Protein AF-A0A3N7FLI1-F1 (afdb_monomer)

Organism: Populus trichocarpa (NCBI:txid3694)

Structure (mmCIF, N/CA/C/O backbone):
data_AF-A0A3N7FLI1-F1
#
_entry.id   AF-A0A3N7FLI1-F1
#
loop_
_atom_site.group_PDB
_atom_site.id
_atom_site.type_symbol
_atom_site.label_atom_id
_atom_site.label_alt_id
_atom_site.label_comp_id
_atom_site.label_asym_id
_atom_site.label_entity_id
_atom_site.label_seq_id
_atom_site.pdbx_PDB_ins_code
_atom_site.Cartn_x
_atom_site.Cartn_y
_atom_site.Cartn_z
_atom_site.occupancy
_atom_site.B_iso_or_equiv
_atom_site.auth_seq_id
_atom_site.auth_comp_id
_atom_site.auth_asym_id
_atom_site.auth_atom_id
_atom_site.pdbx_PDB_model_num
ATOM 1 N N . MET A 1 1 ? -15.424 6.389 0.623 1.00 66.44 1 MET A N 1
ATOM 2 C CA . MET A 1 1 ? -14.998 5.878 1.936 1.00 66.44 1 MET A CA 1
ATOM 3 C C . MET A 1 1 ? -14.924 4.361 1.866 1.00 66.44 1 MET A C 1
ATOM 5 O O . MET A 1 1 ? -15.894 3.743 1.439 1.00 66.44 1 MET A O 1
ATOM 9 N N . LEU A 1 2 ? -13.773 3.760 2.178 1.00 82.94 2 LEU A N 1
ATOM 10 C CA . LEU A 1 2 ? -13.623 2.302 2.126 1.00 82.94 2 LEU A CA 1
ATOM 11 C C . LEU A 1 2 ? -14.207 1.677 3.404 1.00 82.94 2 LEU A C 1
ATOM 13 O O . LEU A 1 2 ? -13.741 1.973 4.509 1.00 82.94 2 LEU A O 1
ATOM 17 N N . VAL A 1 3 ? -15.235 0.839 3.256 1.00 88.31 3 VAL A N 1
ATOM 18 C CA . VAL A 1 3 ? -15.855 0.109 4.375 1.00 88.31 3 VAL A CA 1
ATOM 19 C C . VAL A 1 3 ? -14.918 -0.977 4.915 1.00 88.31 3 VAL A C 1
ATOM 21 O O . VAL A 1 3 ? -13.984 -1.396 4.229 1.00 88.31 3 VAL A O 1
ATOM 24 N N . MET A 1 4 ? -15.157 -1.446 6.141 1.00 91.94 4 MET A N 1
ATOM 25 C CA . MET A 1 4 ? -14.424 -2.587 6.707 1.00 91.94 4 MET A CA 1
ATOM 26 C C . MET A 1 4 ? -14.598 -3.827 5.823 1.00 91.94 4 MET A C 1
ATOM 28 O O . MET A 1 4 ? -15.708 -4.134 5.397 1.00 91.94 4 MET A O 1
ATOM 32 N N . GLY A 1 5 ? -13.498 -4.509 5.494 1.00 89.94 5 GLY A N 1
ATOM 33 C CA . GLY A 1 5 ? -13.492 -5.611 4.523 1.00 89.94 5 GLY A CA 1
ATOM 34 C C . GLY A 1 5 ? -13.604 -5.174 3.054 1.00 89.94 5 GLY A C 1
ATOM 35 O O . GLY A 1 5 ? -13.472 -6.008 2.156 1.00 89.94 5 GLY A O 1
ATOM 36 N N . GLY A 1 6 ? -13.797 -3.879 2.788 1.00 90.81 6 GLY A N 1
ATOM 37 C CA . GLY A 1 6 ? -13.750 -3.303 1.449 1.00 90.81 6 GLY A CA 1
ATOM 38 C C . GLY A 1 6 ? -12.357 -3.435 0.835 1.00 90.81 6 GLY A C 1
ATOM 39 O O . GLY A 1 6 ? -11.343 -3.402 1.540 1.00 90.81 6 GLY A O 1
ATOM 40 N N . ARG A 1 7 ? -12.308 -3.588 -0.491 1.00 91.75 7 ARG A N 1
ATOM 41 C CA . ARG A 1 7 ? -11.064 -3.774 -1.245 1.00 91.75 7 ARG A CA 1
ATOM 42 C C . ARG A 1 7 ? -10.736 -2.538 -2.071 1.00 91.75 7 ARG A C 1
ATOM 44 O O . ARG A 1 7 ? -11.588 -2.025 -2.790 1.00 91.75 7 ARG A O 1
ATOM 51 N N . LEU A 1 8 ? -9.493 -2.092 -1.974 1.00 89.69 8 LEU A N 1
ATOM 52 C CA . LEU A 1 8 ? -8.873 -1.128 -2.863 1.00 89.69 8 LEU A CA 1
ATOM 53 C C . LEU A 1 8 ? -8.090 -1.896 -3.927 1.00 89.69 8 LEU A C 1
ATOM 55 O O . LEU A 1 8 ? -7.237 -2.719 -3.598 1.00 89.69 8 LEU A O 1
ATOM 59 N N . VAL A 1 9 ? -8.388 -1.618 -5.192 1.00 90.50 9 VAL A N 1
ATOM 60 C CA . VAL A 1 9 ? -7.655 -2.167 -6.332 1.00 90.50 9 VAL A CA 1
ATOM 61 C C . VAL A 1 9 ? -6.997 -1.009 -7.070 1.00 90.50 9 VAL A C 1
ATOM 63 O O . VAL A 1 9 ? -7.689 -0.078 -7.481 1.00 90.50 9 VAL A O 1
ATOM 66 N N . CYS A 1 10 ? -5.674 -1.035 -7.213 1.00 87.06 10 CYS A N 1
ATOM 67 C CA . CYS A 1 10 ? -4.926 0.029 -7.882 1.00 87.06 10 CYS A CA 1
ATOM 68 C C . CYS A 1 10 ? -3.730 -0.506 -8.675 1.00 87.06 10 CYS A C 1
ATOM 70 O O . CYS A 1 10 ? -3.202 -1.577 -8.386 1.00 87.06 10 CYS A O 1
ATOM 72 N N . PHE A 1 11 ? -3.299 0.255 -9.683 1.00 86.75 11 PHE A N 1
ATOM 73 C CA . PHE A 1 11 ? -2.062 -0.019 -10.409 1.00 86.75 11 PHE A CA 1
ATOM 74 C C . PHE A 1 11 ? -0.892 0.725 -9.765 1.00 86.75 11 PHE A C 1
ATOM 76 O O . PHE A 1 11 ? -0.949 1.943 -9.599 1.00 86.75 11 PHE A O 1
ATOM 83 N N . TYR A 1 12 ? 0.176 -0.007 -9.467 1.00 85.19 12 TYR A N 1
ATOM 84 C CA . TYR A 1 12 ? 1.434 0.498 -8.940 1.00 85.19 12 TYR A CA 1
ATOM 85 C C . TYR A 1 12 ? 2.519 0.420 -10.025 1.00 85.19 12 TYR A C 1
ATOM 87 O O . TYR A 1 12 ? 2.803 -0.675 -10.511 1.00 85.19 12 TYR A O 1
ATOM 95 N N . PRO A 1 13 ? 3.093 1.543 -10.481 1.00 82.06 13 PRO A N 1
ATOM 96 C CA . PRO A 1 13 ? 4.149 1.522 -11.489 1.00 82.06 13 PRO A CA 1
ATOM 97 C C . PRO A 1 13 ? 5.455 0.968 -10.900 1.00 82.06 13 PRO A C 1
ATOM 99 O O . PRO A 1 13 ? 5.832 1.328 -9.789 1.00 82.06 13 PRO A O 1
ATOM 102 N N . VAL A 1 14 ? 6.154 0.122 -11.657 1.00 79.56 14 VAL A N 1
ATOM 103 C CA . VAL A 1 14 ? 7.439 -0.477 -11.268 1.00 79.56 14 VAL A CA 1
ATOM 104 C C . VAL A 1 14 ? 8.453 -0.284 -12.397 1.00 79.56 14 VAL A C 1
ATOM 106 O O . VAL A 1 14 ? 8.143 -0.460 -13.580 1.00 79.56 14 VAL A O 1
ATOM 109 N N . LEU A 1 15 ? 9.667 0.125 -12.033 1.00 77.38 15 LEU A N 1
ATOM 110 C CA . LEU A 1 15 ? 10.823 0.171 -12.927 1.00 77.38 15 LEU A CA 1
ATOM 111 C C . LEU A 1 15 ? 11.527 -1.180 -12.873 1.00 77.38 15 LEU A C 1
ATOM 113 O O . LEU A 1 15 ? 11.882 -1.649 -11.802 1.00 77.38 15 LEU A O 1
ATOM 117 N N . ARG A 1 16 ? 11.726 -1.806 -14.032 1.00 71.44 16 ARG A N 1
ATOM 118 C CA . ARG A 1 16 ? 12.289 -3.162 -14.110 1.00 71.44 16 ARG A CA 1
ATOM 119 C C . ARG A 1 16 ? 13.788 -3.258 -13.840 1.00 71.44 16 ARG A C 1
ATOM 121 O O . ARG A 1 16 ? 14.275 -4.349 -13.587 1.00 71.44 16 ARG A O 1
ATOM 128 N N . GLU A 1 17 ? 14.520 -2.159 -14.002 1.00 67.56 17 GLU A N 1
ATOM 129 C CA . GLU A 1 17 ? 15.976 -2.133 -13.790 1.00 67.56 17 GLU A CA 1
ATOM 130 C C . GLU A 1 17 ? 16.331 -2.147 -12.293 1.00 67.56 17 GLU A C 1
ATOM 132 O O . GLU A 1 17 ? 17.453 -2.492 -11.928 1.00 67.56 17 GLU A O 1
ATOM 137 N N . ASP A 1 18 ? 15.354 -1.843 -11.434 1.00 59.72 18 ASP A N 1
ATOM 138 C CA . ASP A 1 18 ? 15.440 -2.006 -9.993 1.00 59.72 18 ASP A CA 1
ATOM 139 C C . ASP A 1 18 ? 14.999 -3.438 -9.646 1.00 59.72 18 ASP A C 1
ATOM 141 O O . ASP A 1 18 ? 13.821 -3.702 -9.415 1.00 59.72 18 ASP A O 1
ATOM 145 N N . ASP A 1 19 ? 15.953 -4.374 -9.592 1.00 51.09 19 ASP A N 1
ATOM 146 C CA . ASP A 1 19 ? 15.796 -5.764 -9.101 1.00 51.09 19 ASP A CA 1
ATOM 147 C C . ASP A 1 19 ? 15.570 -5.800 -7.568 1.00 51.09 19 ASP A C 1
ATOM 149 O O . ASP A 1 19 ? 16.069 -6.644 -6.822 1.00 51.09 19 ASP A O 1
ATOM 153 N N . VAL A 1 20 ? 14.881 -4.777 -7.065 1.00 54.41 20 VAL A N 1
ATOM 154 C CA . VAL A 1 20 ? 14.628 -4.529 -5.659 1.00 54.41 20 VAL A CA 1
ATOM 155 C C . VAL A 1 20 ? 13.297 -5.183 -5.362 1.00 54.41 20 VAL A C 1
ATOM 157 O O . VAL A 1 20 ? 12.263 -4.774 -5.888 1.00 54.41 20 VAL A O 1
ATOM 160 N N . GLU A 1 21 ? 13.352 -6.217 -4.527 1.00 58.19 21 GLU A N 1
ATOM 161 C CA . GLU A 1 21 ? 12.234 -6.814 -3.803 1.00 58.19 21 GLU A CA 1
ATOM 162 C C . GLU A 1 21 ? 11.085 -5.797 -3.683 1.00 58.19 21 GLU A C 1
ATOM 164 O O . GLU A 1 21 ? 11.265 -4.730 -3.092 1.00 58.19 21 GLU A O 1
ATOM 169 N N . ASN A 1 22 ? 9.966 -6.041 -4.375 1.00 60.94 22 ASN A N 1
ATOM 170 C CA . ASN A 1 22 ? 8.913 -5.042 -4.571 1.00 60.94 22 ASN A CA 1
ATOM 171 C C . ASN A 1 22 ? 8.293 -4.634 -3.220 1.00 60.94 22 ASN A C 1
ATOM 173 O O . ASN A 1 22 ? 7.316 -5.230 -2.765 1.00 60.94 22 ASN A O 1
ATOM 177 N N . HIS A 1 23 ? 8.852 -3.609 -2.574 1.00 70.50 23 HIS A N 1
ATOM 178 C CA . HIS A 1 23 ? 8.351 -3.060 -1.319 1.00 70.50 23 HIS A CA 1
ATOM 179 C C . HIS A 1 23 ? 7.127 -2.194 -1.621 1.00 70.50 23 HIS A C 1
ATOM 181 O O . HIS A 1 23 ? 7.222 -0.986 -1.854 1.00 70.50 23 HIS A O 1
ATOM 187 N N . PHE A 1 24 ? 5.960 -2.833 -1.674 1.00 79.75 24 PHE A N 1
ATOM 188 C CA . PHE A 1 24 ? 4.693 -2.130 -1.833 1.00 79.75 24 PHE A CA 1
ATOM 189 C C . PHE A 1 24 ? 4.402 -1.242 -0.615 1.00 79.75 24 PHE A C 1
ATOM 191 O O . PHE A 1 24 ? 4.828 -1.554 0.497 1.00 79.75 24 PHE A O 1
ATOM 198 N N . PRO A 1 25 ? 3.657 -0.138 -0.795 1.00 76.44 25 PRO A N 1
ATOM 199 C CA . PRO A 1 25 ? 3.279 0.726 0.315 1.00 76.44 25 PRO A CA 1
ATOM 200 C C . PRO A 1 25 ? 2.464 -0.043 1.360 1.00 76.44 25 PRO A C 1
ATOM 202 O O . PRO A 1 25 ? 1.376 -0.548 1.075 1.00 76.44 25 PRO A O 1
ATOM 205 N N . GLU A 1 26 ? 2.973 -0.075 2.588 1.00 79.31 26 GLU A N 1
ATOM 206 C CA . GLU A 1 26 ? 2.277 -0.637 3.741 1.00 79.31 26 GLU A CA 1
ATOM 207 C C . GLU A 1 26 ? 1.531 0.450 4.519 1.00 79.31 26 GLU A C 1
ATOM 209 O O . GLU A 1 26 ? 2.001 1.583 4.665 1.00 79.31 26 GLU A O 1
ATOM 214 N N . HIS A 1 27 ? 0.360 0.107 5.055 1.00 84.81 27 HIS A N 1
ATOM 215 C CA . HIS A 1 27 ? -0.415 1.013 5.894 1.00 84.81 27 HIS A CA 1
ATOM 216 C C . HIS A 1 27 ? -1.129 0.242 7.018 1.00 84.81 27 HIS A C 1
ATOM 218 O O . HIS A 1 27 ? -1.716 -0.800 6.746 1.00 84.81 27 HIS A O 1
ATOM 224 N N . PRO A 1 28 ? -1.186 0.750 8.267 1.00 86.12 28 PRO A N 1
ATOM 225 C CA . PRO A 1 28 ? -1.756 0.013 9.406 1.00 86.12 28 PRO A CA 1
ATOM 226 C C . PRO A 1 28 ? -3.210 -0.450 9.222 1.00 86.12 28 PRO A C 1
ATOM 228 O O . PRO A 1 28 ? -3.626 -1.456 9.788 1.00 86.12 28 PRO A O 1
ATOM 231 N N . CYS A 1 29 ? -3.998 0.293 8.439 1.00 89.25 29 CYS A N 1
ATOM 232 C CA . CYS A 1 29 ? -5.402 -0.041 8.164 1.00 89.25 29 CYS A CA 1
ATOM 233 C C . CYS A 1 29 ? -5.614 -0.972 6.966 1.00 89.25 29 CYS A C 1
ATOM 235 O O . CYS A 1 29 ? -6.739 -1.424 6.747 1.00 89.25 29 CYS A O 1
ATOM 237 N N . LEU A 1 30 ? -4.578 -1.209 6.164 1.00 89.81 30 LEU A N 1
ATOM 238 C CA . LEU A 1 30 ? -4.688 -1.851 4.864 1.00 89.81 30 LEU A CA 1
ATOM 239 C C . LEU A 1 30 ? -3.713 -3.020 4.757 1.00 89.81 30 LEU A C 1
ATOM 241 O O . LEU A 1 30 ? -2.523 -2.877 5.013 1.00 89.81 30 LEU A O 1
ATOM 245 N N . LYS A 1 31 ? -4.208 -4.171 4.309 1.00 91.25 31 LYS A N 1
ATOM 246 C CA . LYS A 1 31 ? -3.386 -5.362 4.097 1.00 91.25 31 LYS A CA 1
ATOM 247 C C . LYS A 1 31 ? -3.384 -5.749 2.626 1.00 91.25 31 LYS A C 1
ATOM 249 O O . LYS A 1 31 ? -4.453 -5.919 2.037 1.00 91.25 31 LYS A O 1
ATOM 254 N N . LEU A 1 32 ? -2.197 -5.903 2.040 1.00 90.88 32 LEU A N 1
ATOM 255 C CA . LEU A 1 32 ? -2.047 -6.452 0.694 1.00 90.88 32 LEU A CA 1
ATOM 256 C C . LEU A 1 32 ? -2.545 -7.904 0.682 1.00 90.88 32 LEU A C 1
ATOM 258 O O . LEU A 1 32 ? -2.144 -8.712 1.518 1.00 90.88 32 LEU A O 1
ATOM 262 N N . ILE A 1 33 ? -3.444 -8.214 -0.249 1.00 92.62 33 ILE A N 1
ATOM 263 C CA . ILE A 1 33 ? -4.012 -9.554 -0.432 1.00 92.62 33 ILE A CA 1
ATOM 264 C C . ILE A 1 33 ? -3.338 -10.258 -1.598 1.00 92.62 33 ILE A C 1
ATOM 266 O O . ILE A 1 33 ? -2.880 -11.385 -1.453 1.00 92.62 33 ILE A O 1
ATOM 270 N N . VAL A 1 34 ? -3.291 -9.591 -2.748 1.00 91.62 34 VAL A N 1
ATOM 271 C CA . VAL A 1 34 ? -2.719 -10.131 -3.982 1.00 91.62 34 VAL A CA 1
ATOM 272 C C . VAL A 1 34 ? -2.048 -8.999 -4.746 1.00 91.62 34 VAL A C 1
ATOM 274 O O . VAL A 1 34 ? -2.575 -7.886 -4.812 1.00 91.62 34 VAL A O 1
ATOM 277 N N . SER A 1 35 ? -0.911 -9.314 -5.353 1.00 90.75 35 SER A N 1
ATOM 278 C CA . SER A 1 35 ? -0.250 -8.517 -6.378 1.00 90.75 35 SER A CA 1
ATOM 279 C C . SER A 1 35 ? -0.192 -9.319 -7.681 1.00 90.75 35 SER A C 1
ATOM 281 O O . SER A 1 35 ? -0.010 -10.536 -7.670 1.00 90.75 35 SER A O 1
ATOM 283 N N . SER A 1 36 ? -0.378 -8.651 -8.816 1.00 90.38 36 SER A N 1
ATOM 284 C CA . SER A 1 36 ? -0.221 -9.256 -10.142 1.00 90.38 36 SER A CA 1
ATOM 285 C C . SER A 1 36 ? 0.518 -8.290 -11.051 1.00 90.38 36 SER A C 1
ATOM 287 O O . SER A 1 36 ? 0.070 -7.165 -11.257 1.00 90.38 36 SER A O 1
ATOM 289 N N .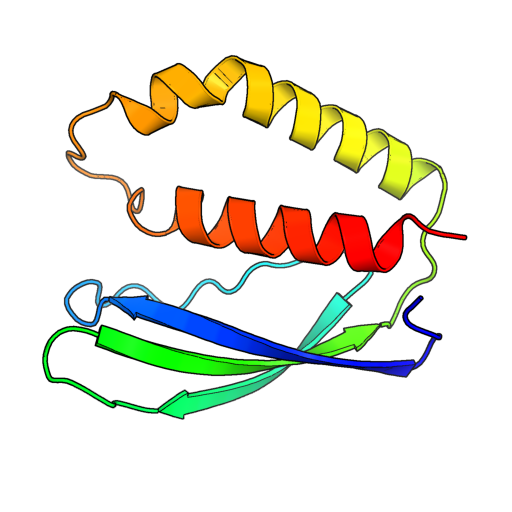 GLU A 1 37 ? 1.670 -8.704 -11.564 1.00 88.62 37 GLU A N 1
ATOM 290 C CA . GLU A 1 37 ? 2.462 -7.875 -12.463 1.00 88.62 37 GLU A CA 1
ATOM 291 C C . GLU A 1 37 ? 1.967 -7.987 -13.909 1.00 88.62 37 GLU A C 1
ATOM 293 O O . GLU A 1 37 ? 1.739 -9.072 -14.442 1.00 88.62 37 GLU A O 1
ATOM 298 N N . GLN A 1 38 ? 1.848 -6.836 -14.559 1.00 88.69 38 GLN A N 1
ATOM 299 C CA . GLN A 1 38 ? 1.615 -6.684 -15.981 1.00 88.69 38 GLN A CA 1
ATOM 300 C C . GLN A 1 38 ? 2.768 -5.885 -16.588 1.00 88.69 38 GLN A C 1
ATOM 302 O O . GLN A 1 38 ? 3.099 -4.789 -16.135 1.00 88.69 38 GLN A O 1
ATOM 307 N N . ILE A 1 39 ? 3.352 -6.406 -17.664 1.00 87.75 39 ILE A N 1
ATOM 308 C CA . ILE A 1 39 ? 4.462 -5.765 -18.374 1.00 87.75 39 ILE A CA 1
ATOM 309 C C . ILE A 1 39 ? 3.933 -5.175 -19.688 1.00 87.75 39 ILE A C 1
ATOM 311 O O . I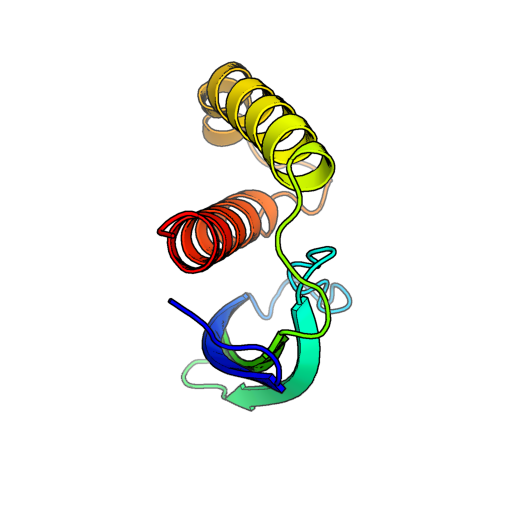LE A 1 39 ? 3.822 -5.897 -20.679 1.00 87.75 39 ILE A O 1
ATOM 315 N N . PRO A 1 40 ? 3.610 -3.872 -19.738 1.00 81.19 40 PRO A N 1
ATOM 316 C CA . PRO A 1 40 ? 3.251 -3.207 -20.986 1.00 81.19 40 PRO A CA 1
ATOM 317 C C . PRO A 1 40 ? 4.470 -2.808 -21.836 1.00 81.19 40 PRO A C 1
ATOM 319 O O . PRO A 1 40 ? 4.308 -2.541 -23.022 1.00 81.19 40 PRO A O 1
ATOM 322 N N . SER A 1 41 ? 5.678 -2.712 -21.261 1.00 79.88 41 SER A N 1
ATOM 323 C CA . SER A 1 41 ? 6.885 -2.246 -21.965 1.00 79.88 41 SER A CA 1
ATOM 324 C C . SER A 1 41 ? 8.163 -2.904 -21.435 1.00 79.88 41 SER A C 1
ATOM 326 O O . SER A 1 41 ? 8.153 -3.509 -20.368 1.00 79.88 41 SER A O 1
ATOM 328 N N . SER A 1 42 ? 9.286 -2.759 -22.147 1.00 79.06 42 SER A N 1
ATOM 329 C CA . SER A 1 42 ? 10.579 -3.305 -21.706 1.00 79.06 42 SER A CA 1
ATOM 330 C C . SER A 1 42 ? 11.156 -2.613 -20.465 1.00 79.06 42 SER A C 1
ATOM 332 O O . SER A 1 42 ? 11.837 -3.278 -19.690 1.00 79.06 42 SER A O 1
ATOM 334 N N . ARG A 1 43 ? 10.872 -1.315 -20.273 1.00 78.06 43 ARG A N 1
ATOM 335 C CA . ARG A 1 43 ? 11.421 -0.478 -19.183 1.00 78.06 43 ARG A CA 1
ATOM 336 C C . ARG A 1 43 ? 10.530 -0.384 -17.948 1.00 78.06 43 ARG A C 1
ATOM 338 O O . ARG A 1 43 ? 11.028 -0.248 -16.836 1.00 78.06 43 ARG A O 1
ATOM 345 N N . PHE A 1 44 ? 9.219 -0.445 -18.147 1.00 79.56 44 PHE A N 1
ATOM 346 C CA . PHE A 1 44 ? 8.235 -0.274 -17.084 1.00 79.56 44 PHE A CA 1
ATOM 347 C C . PHE A 1 44 ? 7.291 -1.465 -17.028 1.00 79.56 44 PHE A C 1
ATOM 349 O O . PHE A 1 44 ? 6.718 -1.858 -18.053 1.00 79.56 44 PHE A O 1
ATOM 356 N N . SER A 1 45 ? 7.069 -1.957 -15.816 1.00 83.81 45 SER A N 1
ATOM 357 C CA . SER A 1 45 ? 5.954 -2.823 -15.472 1.00 83.81 45 SER A CA 1
ATOM 358 C C . SER A 1 45 ? 4.957 -2.088 -14.576 1.00 83.81 45 SER A C 1
ATOM 360 O O . SER A 1 45 ? 5.158 -0.948 -14.147 1.00 83.81 45 SER A O 1
ATOM 362 N N . ARG A 1 46 ? 3.790 -2.694 -14.387 1.00 87.31 46 ARG A N 1
ATOM 363 C CA . ARG A 1 46 ? 2.740 -2.207 -13.497 1.00 87.31 46 ARG A CA 1
ATOM 364 C C . ARG A 1 46 ? 2.239 -3.380 -12.687 1.00 87.31 46 ARG A C 1
ATOM 366 O O . ARG A 1 46 ? 1.926 -4.418 -13.253 1.00 87.31 46 ARG A O 1
ATOM 373 N N . VAL A 1 47 ? 2.107 -3.207 -11.387 1.00 88.12 47 VAL A N 1
ATOM 374 C CA . VAL A 1 47 ? 1.564 -4.227 -10.500 1.00 88.12 47 VAL A CA 1
ATOM 375 C C . VAL A 1 47 ? 0.147 -3.835 -10.114 1.00 88.12 47 VAL A C 1
ATOM 377 O O . VAL A 1 47 ? -0.080 -2.769 -9.550 1.00 88.12 47 VAL A O 1
ATOM 380 N N . LEU A 1 48 ? -0.823 -4.687 -10.424 1.00 90.81 48 LEU A N 1
ATOM 381 C CA . LEU A 1 48 ? -2.174 -4.579 -9.900 1.00 90.81 48 LEU A CA 1
ATOM 382 C C . LEU A 1 48 ? -2.170 -5.047 -8.442 1.00 90.81 48 LEU A C 1
ATOM 384 O O . LEU A 1 48 ? -1.990 -6.234 -8.165 1.00 90.81 48 LEU A O 1
ATOM 388 N N . LEU A 1 49 ? -2.363 -4.115 -7.514 1.00 90.94 49 LEU A N 1
ATOM 389 C CA . LEU A 1 49 ? -2.453 -4.380 -6.084 1.00 90.94 49 LEU A CA 1
ATOM 390 C C . LEU A 1 49 ? -3.913 -4.501 -5.676 1.00 90.94 49 LEU A C 1
ATOM 392 O O . LEU A 1 49 ? -4.719 -3.613 -5.946 1.00 90.94 49 LEU A O 1
ATOM 396 N N . THR A 1 50 ? -4.241 -5.590 -4.988 1.00 92.62 50 THR A N 1
ATOM 397 C CA . THR A 1 50 ? -5.518 -5.770 -4.297 1.00 92.62 50 THR A CA 1
ATOM 398 C C . THR A 1 50 ? -5.268 -5.716 -2.802 1.00 92.62 50 THR A C 1
ATOM 400 O O . THR A 1 50 ? -4.607 -6.590 -2.242 1.00 92.62 50 THR A O 1
ATOM 403 N N . ILE A 1 51 ? -5.811 -4.698 -2.150 1.00 92.19 51 ILE A N 1
ATOM 404 C CA . ILE A 1 51 ? -5.558 -4.371 -0.749 1.00 92.19 51 ILE A CA 1
ATOM 405 C C . ILE A 1 51 ? -6.901 -4.331 -0.018 1.00 92.19 51 ILE A C 1
ATOM 407 O O . ILE A 1 51 ? -7.870 -3.797 -0.547 1.00 92.19 51 ILE A O 1
ATOM 411 N N . VAL A 1 52 ? -7.002 -4.890 1.186 1.00 93.00 52 VAL A N 1
ATOM 412 C CA . VAL A 1 52 ? -8.249 -4.898 1.973 1.00 93.00 52 VAL A CA 1
ATOM 413 C C . VAL A 1 52 ? -8.125 -4.034 3.222 1.00 93.00 52 VAL A C 1
ATOM 415 O O . VAL A 1 52 ? -7.075 -4.021 3.866 1.00 93.00 52 VAL A O 1
ATOM 418 N N . LYS A 1 53 ? -9.205 -3.339 3.595 1.00 92.38 53 LYS A N 1
ATOM 419 C CA . LYS A 1 53 ? -9.288 -2.625 4.874 1.00 92.38 53 LYS A CA 1
ATOM 420 C C . LYS A 1 53 ? -9.567 -3.596 6.015 1.00 92.38 53 LYS A C 1
ATOM 422 O O . LYS A 1 53 ? -10.667 -4.142 6.108 1.00 92.38 53 LYS A O 1
ATOM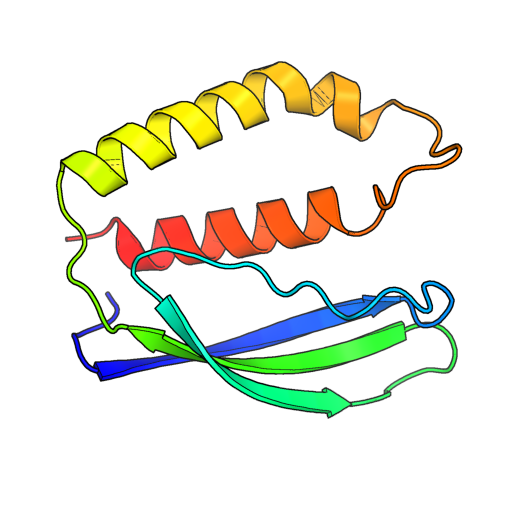 427 N N . THR A 1 54 ? -8.576 -3.798 6.879 1.00 91.31 54 THR A N 1
ATOM 428 C CA . THR A 1 54 ? -8.649 -4.722 8.025 1.00 91.31 54 THR A CA 1
ATOM 429 C C . THR A 1 54 ? -8.848 -4.017 9.358 1.00 91.31 54 THR A C 1
ATOM 431 O O . THR A 1 54 ? -9.348 -4.642 10.288 1.00 91.31 54 THR A O 1
ATOM 434 N N . VAL A 1 55 ? -8.475 -2.738 9.466 1.00 90.31 55 VAL A N 1
ATOM 435 C CA . VAL A 1 55 ? -8.565 -1.959 10.713 1.00 90.31 55 VAL A CA 1
ATOM 436 C C . VAL A 1 55 ? -9.328 -0.660 10.461 1.00 90.31 55 VAL A C 1
ATOM 438 O O . VAL A 1 55 ? -9.240 -0.071 9.378 1.00 90.31 55 VAL A O 1
ATOM 441 N N . SER A 1 56 ? -10.103 -0.230 11.457 1.00 87.94 56 SER A N 1
ATOM 442 C CA . SER A 1 56 ? -10.735 1.085 11.456 1.00 87.94 56 SER A CA 1
ATOM 443 C C . SER A 1 56 ? -9.681 2.183 11.580 1.00 87.94 56 SER A C 1
ATOM 445 O O . SER A 1 56 ? -8.626 2.014 12.194 1.00 87.94 56 SER A O 1
ATOM 447 N N . TYR A 1 57 ? -9.973 3.323 10.968 1.00 85.38 57 TYR A N 1
ATOM 448 C CA . TYR A 1 57 ? -9.114 4.485 11.082 1.00 85.38 57 TYR A CA 1
ATOM 449 C C . TYR A 1 57 ? -9.370 5.124 12.449 1.00 85.38 57 TYR A C 1
ATOM 451 O O . TYR A 1 57 ? -10.499 5.487 12.753 1.00 85.38 57 TYR A O 1
ATOM 459 N N . THR A 1 58 ? -8.351 5.163 13.307 1.00 88.19 58 THR A N 1
ATOM 460 C CA . THR A 1 58 ? -8.462 5.686 14.679 1.00 88.19 58 THR A CA 1
ATOM 461 C C . THR A 1 58 ? -7.703 6.999 14.806 1.00 88.19 58 THR A C 1
ATOM 463 O O . THR A 1 58 ? -6.757 7.233 14.053 1.00 88.19 58 THR A O 1
ATOM 466 N N . ASP A 1 59 ? -8.046 7.818 15.803 1.00 87.1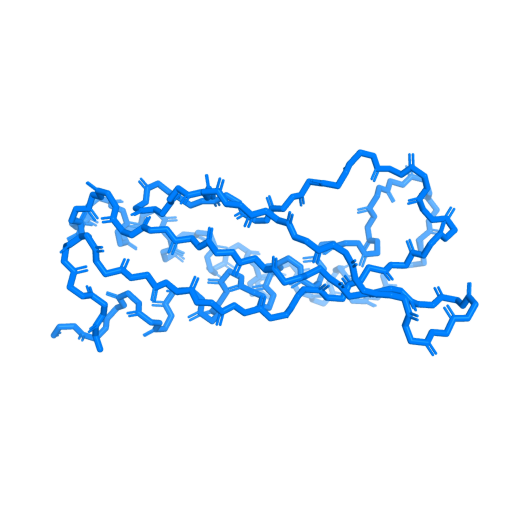2 59 ASP A N 1
ATOM 467 C CA . ASP A 1 59 ? -7.402 9.122 16.033 1.00 87.12 59 ASP A CA 1
ATOM 468 C C . ASP A 1 59 ? -5.876 9.023 16.156 1.00 87.12 59 ASP A C 1
ATOM 470 O O . ASP A 1 59 ? -5.149 9.867 15.639 1.00 87.12 59 ASP A O 1
ATOM 474 N N . LYS A 1 60 ? -5.372 7.933 16.751 1.00 87.62 60 LYS A N 1
ATOM 475 C CA . LYS A 1 60 ? -3.928 7.663 16.851 1.00 87.62 60 LYS A CA 1
ATOM 476 C C . LYS A 1 60 ? -3.271 7.485 15.481 1.00 87.62 60 LYS A C 1
ATOM 478 O O . LYS A 1 60 ? -2.163 7.964 15.255 1.00 87.62 60 LYS A O 1
ATOM 483 N N . ILE A 1 61 ? -3.942 6.781 14.569 1.00 85.62 61 ILE A N 1
ATOM 484 C CA . ILE A 1 61 ? -3.461 6.578 13.195 1.00 85.62 61 ILE A CA 1
ATOM 485 C C . ILE A 1 61 ? -3.534 7.904 12.432 1.00 85.62 61 ILE A C 1
ATOM 487 O O . ILE A 1 61 ? -2.608 8.226 11.689 1.00 85.62 61 ILE A O 1
ATOM 491 N N . ALA A 1 62 ? -4.583 8.696 12.672 1.00 85.25 62 ALA A N 1
ATOM 492 C CA . ALA A 1 62 ? -4.734 10.017 12.079 1.00 85.25 62 ALA A CA 1
ATOM 493 C C . ALA A 1 62 ? -3.623 10.981 12.499 1.00 85.25 62 ALA A C 1
ATOM 495 O O . ALA A 1 62 ? -3.036 11.659 11.657 1.00 85.25 62 ALA A O 1
ATOM 496 N N . GLU A 1 63 ? -3.285 11.015 13.783 1.00 86.69 63 GLU A N 1
ATOM 497 C CA . GLU A 1 63 ? -2.193 11.834 14.303 1.00 86.69 63 GLU A CA 1
ATOM 498 C C . GLU A 1 63 ? -0.833 11.387 13.753 1.00 86.69 63 GLU A C 1
ATOM 500 O O . GLU A 1 63 ? -0.091 12.205 13.206 1.00 86.69 63 GLU A O 1
ATOM 505 N N . ALA A 1 64 ? -0.542 10.082 13.789 1.00 85.50 64 ALA A N 1
ATOM 506 C CA . ALA A 1 64 ? 0.698 9.529 13.242 1.00 85.50 64 ALA A CA 1
ATOM 507 C C . ALA A 1 64 ? 0.883 9.872 11.758 1.00 85.50 64 ALA A C 1
ATOM 509 O O . ALA A 1 64 ? 1.993 10.145 11.296 1.00 85.50 64 ALA A O 1
ATOM 510 N N . ALA A 1 65 ? -0.201 9.877 10.994 1.00 82.69 65 ALA A N 1
ATOM 511 C CA . ALA A 1 65 ? -0.126 10.180 9.584 1.00 82.69 65 ALA A CA 1
ATOM 512 C C . ALA A 1 65 ? -0.064 11.682 9.276 1.00 82.69 65 ALA A C 1
ATOM 514 O O . ALA A 1 65 ? 0.616 12.061 8.324 1.00 82.69 65 ALA A O 1
ATOM 515 N N . LYS A 1 66 ? -0.658 12.549 10.108 1.00 84.25 66 LYS A N 1
ATOM 516 C CA . LYS A 1 66 ? -0.415 14.002 10.050 1.00 84.25 66 LYS A CA 1
ATOM 517 C C . LYS A 1 66 ? 1.060 14.329 10.270 1.00 84.25 66 LYS A C 1
ATOM 519 O O . LYS A 1 66 ? 1.604 15.144 9.530 1.00 84.25 66 LYS A O 1
ATOM 524 N N . ILE A 1 67 ? 1.707 13.664 11.230 1.00 86.31 67 ILE A N 1
ATOM 525 C CA . ILE A 1 67 ? 3.148 13.811 11.484 1.00 86.31 67 ILE A CA 1
ATOM 526 C C . ILE A 1 67 ? 3.944 13.391 10.243 1.00 86.31 67 ILE A C 1
ATOM 528 O O . ILE A 1 67 ? 4.700 14.199 9.711 1.00 86.31 67 ILE A O 1
ATOM 532 N N . LYS A 1 68 ? 3.697 12.188 9.703 1.00 80.56 68 LYS A N 1
ATOM 533 C CA . LYS A 1 68 ? 4.357 11.722 8.467 1.00 80.56 68 LYS A CA 1
ATOM 534 C C . LYS A 1 68 ? 4.132 12.658 7.277 1.00 80.56 68 LYS A C 1
ATOM 536 O O . LYS A 1 68 ? 5.039 12.878 6.479 1.00 80.56 68 LYS A O 1
ATOM 541 N N . HIS A 1 69 ? 2.929 13.211 7.133 1.00 80.25 69 HIS A N 1
ATOM 542 C CA . HIS A 1 69 ? 2.611 14.170 6.072 1.00 80.25 69 HIS A CA 1
ATOM 543 C C . HIS A 1 69 ? 3.387 15.478 6.230 1.00 80.25 69 HIS A C 1
ATOM 545 O O . HIS A 1 69 ? 3.878 16.035 5.249 1.00 80.25 69 HIS A O 1
ATOM 551 N N . GLN A 1 70 ? 3.522 15.962 7.463 1.00 81.06 70 GLN A N 1
ATOM 552 C CA . GLN A 1 70 ? 4.297 17.157 7.767 1.00 81.06 70 GLN A CA 1
ATOM 553 C C . GLN A 1 70 ? 5.793 16.932 7.501 1.00 81.06 70 GLN A C 1
ATOM 555 O O . GLN A 1 70 ? 6.405 17.726 6.786 1.00 81.06 70 GLN A O 1
ATOM 560 N N . GLU A 1 71 ? 6.347 15.805 7.953 1.00 82.75 71 GLU A N 1
ATOM 561 C CA . GLU A 1 71 ? 7.721 15.387 7.643 1.00 82.75 71 GLU A CA 1
ATOM 562 C C . GLU A 1 71 ? 7.957 15.301 6.131 1.00 82.75 71 GLU A C 1
ATOM 564 O O . GLU A 1 71 ? 8.990 15.752 5.627 1.00 82.75 71 GLU A O 1
ATOM 569 N N . PHE A 1 72 ? 6.992 14.750 5.388 1.00 78.31 72 PHE A N 1
ATOM 570 C CA . PHE A 1 72 ? 7.068 14.673 3.934 1.00 78.31 72 PHE A CA 1
ATOM 571 C C . PHE A 1 72 ? 7.113 16.064 3.301 1.00 78.31 72 PHE A C 1
ATOM 573 O O . PHE A 1 72 ? 7.969 16.318 2.455 1.00 78.31 72 PHE A O 1
ATOM 580 N N . LYS A 1 73 ? 6.232 16.983 3.715 1.00 79.75 73 LYS A N 1
ATOM 581 C CA . LYS A 1 73 ? 6.201 18.362 3.200 1.00 79.75 73 LYS A CA 1
ATOM 582 C C . LYS A 1 73 ? 7.521 19.089 3.420 1.00 79.75 73 LYS A C 1
ATOM 584 O O . LYS A 1 73 ? 8.022 19.729 2.499 1.00 79.75 73 LYS A O 1
ATOM 589 N N . GLU A 1 74 ? 8.080 18.980 4.617 1.00 84.69 74 GLU A N 1
ATOM 590 C CA . GLU A 1 74 ? 9.329 19.651 4.987 1.00 84.69 74 GLU A CA 1
ATOM 591 C C . GLU A 1 74 ? 10.524 19.102 4.202 1.00 84.69 74 GLU A C 1
ATOM 593 O O . GLU A 1 74 ? 11.404 19.854 3.782 1.00 84.69 74 GLU A O 1
ATOM 598 N N . ASN A 1 75 ? 10.533 17.796 3.928 1.00 79.00 75 ASN A N 1
ATOM 599 C CA . ASN A 1 75 ? 11.613 17.140 3.195 1.00 79.00 75 ASN A CA 1
ATOM 600 C C . ASN A 1 75 ? 11.379 17.048 1.678 1.00 79.00 75 ASN A C 1
ATOM 602 O O . ASN A 1 75 ? 12.290 16.645 0.951 1.00 79.00 75 ASN A O 1
ATOM 606 N N . TYR A 1 76 ? 10.213 17.461 1.174 1.00 75.62 76 TYR A N 1
ATOM 607 C CA . TYR A 1 76 ? 9.814 17.300 -0.227 1.00 75.62 76 TYR A CA 1
ATOM 608 C C . TYR A 1 76 ? 10.844 17.872 -1.207 1.00 75.62 76 TYR A C 1
ATOM 610 O O . TYR A 1 76 ? 11.288 17.190 -2.131 1.00 75.62 76 TYR A O 1
ATOM 618 N N . VAL A 1 77 ? 11.285 19.112 -0.975 1.00 70.50 77 VAL A N 1
ATOM 619 C CA . VAL A 1 77 ? 12.274 19.793 -1.828 1.00 70.50 77 VAL A CA 1
ATOM 620 C C . VAL A 1 77 ? 13.623 19.066 -1.789 1.00 70.50 77 VAL A C 1
ATOM 622 O O . VAL A 1 77 ? 14.257 18.864 -2.823 1.00 70.50 77 VAL A O 1
ATOM 625 N N . LYS A 1 78 ? 14.034 18.586 -0.610 1.00 73.19 78 LYS A N 1
ATOM 626 C CA . LYS A 1 78 ? 15.279 17.828 -0.411 1.00 73.19 78 LYS A CA 1
ATOM 627 C C . LYS A 1 78 ? 15.259 16.472 -1.122 1.00 73.19 78 LYS A C 1
ATOM 629 O O . LYS A 1 78 ? 16.305 16.013 -1.577 1.00 73.19 78 LYS A O 1
ATOM 634 N N . TRP A 1 79 ? 14.105 15.817 -1.198 1.00 65.75 79 TRP A N 1
ATOM 635 C CA . TRP A 1 79 ? 13.942 14.543 -1.903 1.00 65.75 79 TRP A CA 1
ATOM 636 C C . TRP A 1 79 ? 13.771 14.714 -3.411 1.00 65.75 79 TRP A C 1
ATOM 638 O O . TRP A 1 79 ? 14.233 13.868 -4.167 1.00 65.75 79 TRP A O 1
ATOM 648 N N . THR A 1 80 ? 13.194 15.833 -3.850 1.00 63.31 80 THR A N 1
ATOM 649 C CA . THR A 1 80 ? 13.011 16.139 -5.276 1.00 63.31 80 THR A CA 1
ATOM 650 C C . THR A 1 80 ? 14.319 16.577 -5.948 1.00 63.31 80 THR A C 1
ATOM 652 O O . THR A 1 80 ? 14.529 16.294 -7.123 1.00 63.31 80 THR A O 1
ATOM 655 N N . LEU A 1 81 ? 15.215 17.254 -5.217 1.00 60.78 81 LEU A N 1
ATOM 656 C CA . LEU A 1 81 ? 16.430 17.862 -5.780 1.00 60.78 81 LEU A CA 1
ATOM 657 C C . LEU A 1 81 ? 17.719 17.035 -5.614 1.00 60.78 81 LEU A C 1
ATOM 659 O O . LEU A 1 81 ? 18.761 17.449 -6.122 1.00 60.78 81 LEU A O 1
ATOM 663 N N . ARG A 1 82 ? 17.709 15.893 -4.909 1.00 47.25 82 ARG A N 1
ATOM 664 C CA . ARG A 1 82 ? 18.927 15.077 -4.745 1.00 47.25 82 ARG A CA 1
ATOM 665 C C . ARG A 1 82 ? 19.207 14.217 -5.990 1.00 47.25 82 ARG A C 1
ATOM 667 O O . ARG A 1 82 ? 18.345 13.421 -6.362 1.00 47.25 82 ARG A O 1
ATOM 674 N N . PRO A 1 83 ? 20.412 14.292 -6.596 1.00 46.4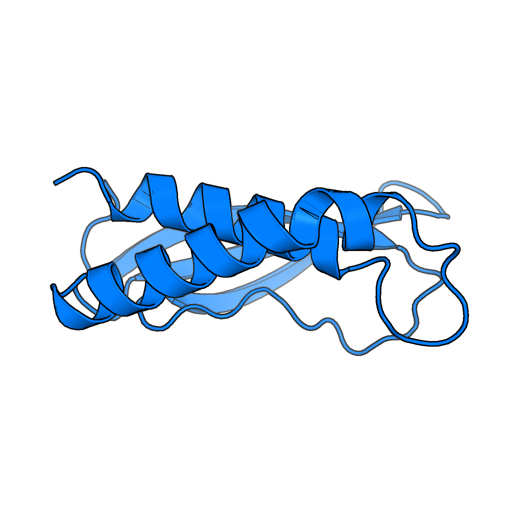7 83 PRO A N 1
ATOM 675 C CA . PRO A 1 83 ? 20.827 13.319 -7.596 1.00 46.47 83 PRO A CA 1
ATOM 676 C C . PRO A 1 83 ? 21.004 11.960 -6.908 1.00 46.47 83 PRO A C 1
ATOM 678 O O . PRO A 1 83 ? 21.805 11.815 -5.984 1.00 46.47 83 PRO A O 1
ATOM 681 N N . GLN A 1 84 ? 20.192 10.992 -7.331 1.00 49.66 84 GLN A N 1
ATOM 682 C CA . GLN A 1 84 ? 20.108 9.630 -6.804 1.00 49.66 84 GLN A CA 1
ATOM 683 C C . GLN A 1 84 ? 21.450 8.912 -6.971 1.00 49.66 84 GLN A C 1
ATOM 685 O O . GLN A 1 84 ? 21.763 8.379 -8.033 1.00 49.66 84 GLN A O 1
ATOM 690 N N . LYS A 1 85 ? 22.267 8.908 -5.919 1.00 39.53 85 LYS A N 1
ATOM 691 C CA . LYS A 1 85 ? 23.406 8.004 -5.803 1.00 39.53 85 LYS A CA 1
ATOM 692 C C . LYS A 1 85 ? 23.186 7.175 -4.539 1.00 39.53 85 LYS A C 1
ATOM 694 O O . LYS A 1 85 ? 23.234 7.712 -3.438 1.00 39.53 85 LYS A O 1
ATOM 699 N N . SER A 1 86 ? 22.898 5.892 -4.767 1.00 40.41 86 SER A N 1
ATOM 700 C CA . SER A 1 86 ? 23.014 4.760 -3.835 1.00 40.41 86 SER A CA 1
ATOM 701 C C . SER A 1 86 ? 22.069 4.638 -2.627 1.00 40.41 86 SER A C 1
ATOM 703 O O . SER A 1 86 ? 22.526 4.206 -1.579 1.00 40.41 86 SER A O 1
ATOM 705 N N . GLU A 1 87 ? 20.772 4.903 -2.772 1.00 42.44 87 GLU A N 1
ATOM 706 C CA . GLU A 1 87 ? 19.699 4.340 -1.917 1.00 42.44 87 GLU A CA 1
ATOM 707 C C . GLU A 1 87 ? 18.446 4.144 -2.801 1.00 42.44 87 GLU A C 1
ATOM 709 O O . GLU A 1 87 ? 18.398 4.785 -3.854 1.00 42.44 87 GLU A O 1
ATOM 714 N N . PRO A 1 88 ? 17.460 3.277 -2.469 1.00 43.16 88 PRO A N 1
ATOM 715 C CA . PRO A 1 88 ? 16.322 2.944 -3.344 1.00 43.16 88 PRO A CA 1
ATOM 716 C C . PRO A 1 88 ? 15.315 4.109 -3.433 1.00 43.16 88 PRO A C 1
ATOM 718 O O . PRO A 1 88 ? 14.148 4.019 -3.056 1.00 43.16 88 PRO A O 1
ATOM 721 N N . GLY A 1 89 ? 15.777 5.268 -3.888 1.00 45.59 89 GLY A N 1
ATOM 722 C CA . GLY A 1 89 ? 15.063 6.533 -3.854 1.00 45.59 89 GLY A CA 1
ATOM 723 C C . GLY A 1 89 ? 14.245 6.817 -5.111 1.00 45.59 89 GLY A C 1
ATOM 724 O O . GLY A 1 89 ? 13.563 7.839 -5.141 1.00 45.59 89 GLY A O 1
ATOM 725 N N . HIS A 1 90 ? 14.236 5.934 -6.114 1.00 48.81 90 HIS A N 1
ATOM 726 C CA . HIS A 1 90 ? 13.273 6.018 -7.218 1.00 48.81 90 HIS A CA 1
ATOM 727 C C . HIS A 1 90 ? 11.873 5.518 -6.829 1.00 48.81 90 HIS A C 1
ATOM 729 O O . HIS A 1 90 ? 10.880 5.978 -7.393 1.00 48.81 90 HIS A O 1
ATOM 735 N N . CYS A 1 91 ? 11.769 4.695 -5.779 1.00 49.44 91 CYS A N 1
ATOM 736 C CA . CYS A 1 91 ? 10.492 4.205 -5.262 1.00 49.44 91 CYS A CA 1
ATOM 737 C C . CYS A 1 91 ? 9.805 5.222 -4.323 1.00 49.44 91 CYS A C 1
ATOM 739 O O . CYS A 1 91 ? 8.588 5.359 -4.343 1.00 49.44 91 CYS A O 1
ATOM 741 N N . ALA A 1 92 ? 10.562 6.033 -3.569 1.00 50.81 92 ALA A N 1
ATOM 742 C CA . ALA A 1 92 ? 10.022 6.876 -2.491 1.00 50.81 92 ALA A CA 1
ATOM 743 C C . ALA A 1 92 ? 8.952 7.899 -2.929 1.00 50.81 92 ALA A C 1
ATOM 745 O O . ALA A 1 92 ? 7.967 8.090 -2.216 1.00 50.81 92 ALA A O 1
ATOM 746 N N . LEU A 1 93 ? 9.104 8.539 -4.098 1.00 54.34 93 LEU A N 1
ATOM 747 C CA . LEU A 1 93 ? 8.113 9.506 -4.593 1.00 54.34 93 LEU A CA 1
ATOM 748 C C . LEU A 1 93 ? 6.815 8.811 -5.041 1.00 54.34 93 LEU A C 1
ATOM 750 O O . LEU A 1 93 ? 5.723 9.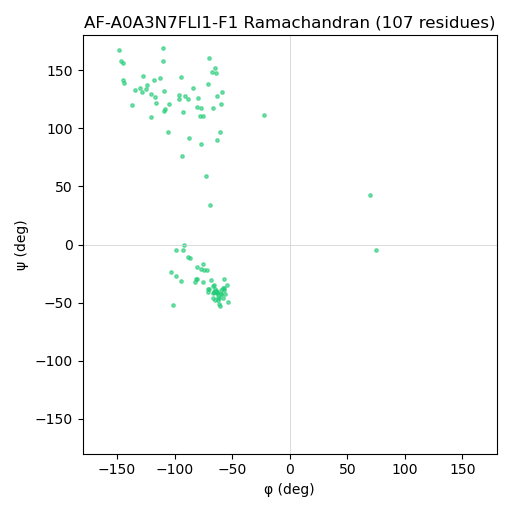315 -4.783 1.00 54.34 93 LEU A O 1
ATOM 754 N N . MET A 1 94 ? 6.931 7.640 -5.677 1.00 57.38 94 MET A N 1
ATOM 755 C CA . MET A 1 94 ? 5.792 6.831 -6.132 1.00 57.38 94 MET A CA 1
ATOM 756 C 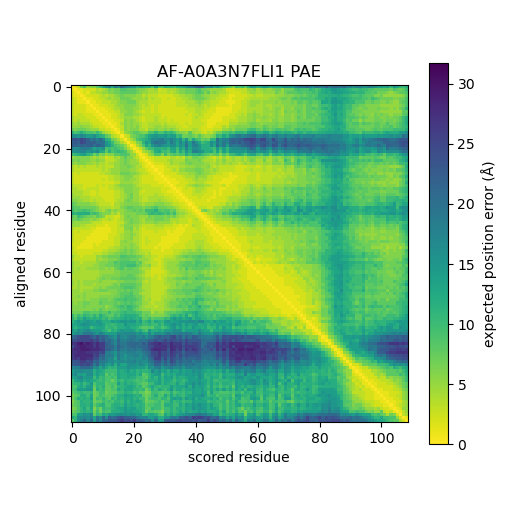C . MET A 1 94 ? 5.057 6.198 -4.941 1.00 57.38 94 MET A C 1
ATOM 758 O O . MET A 1 94 ? 3.825 6.238 -4.884 1.00 57.38 94 MET A O 1
ATOM 762 N N . THR A 1 95 ? 5.802 5.716 -3.942 1.00 56.97 95 THR A N 1
ATOM 763 C CA . THR A 1 95 ? 5.277 5.238 -2.658 1.00 56.97 95 THR A CA 1
ATOM 764 C C . THR A 1 95 ? 4.562 6.358 -1.911 1.00 56.97 95 THR A C 1
ATOM 766 O O . THR A 1 95 ? 3.438 6.159 -1.457 1.00 56.97 95 THR A O 1
ATOM 769 N N . ALA A 1 96 ? 5.152 7.553 -1.823 1.00 61.00 96 ALA A N 1
ATOM 770 C CA . ALA A 1 96 ? 4.534 8.692 -1.148 1.00 61.00 96 ALA A CA 1
ATOM 771 C C . ALA A 1 96 ? 3.240 9.148 -1.835 1.00 61.00 96 ALA A C 1
ATOM 773 O O . ALA A 1 96 ? 2.256 9.434 -1.156 1.00 61.00 96 ALA A O 1
ATOM 774 N N . PHE A 1 97 ? 3.201 9.155 -3.171 1.00 60.84 97 PHE A N 1
ATOM 775 C CA . PHE A 1 97 ? 1.987 9.490 -3.919 1.00 60.84 97 PHE A CA 1
ATOM 776 C C . PHE A 1 97 ? 0.881 8.442 -3.712 1.00 60.84 97 PHE A C 1
ATOM 778 O O . PHE A 1 97 ? -0.283 8.796 -3.514 1.00 60.84 97 PHE A O 1
ATOM 785 N N . CYS A 1 98 ? 1.235 7.151 -3.686 1.00 59.94 98 CYS A N 1
ATOM 786 C CA . CYS A 1 98 ? 0.288 6.078 -3.371 1.00 59.94 98 CYS A CA 1
ATOM 787 C C . CYS A 1 98 ? -0.209 6.141 -1.922 1.00 59.94 98 CYS A C 1
ATOM 789 O O . CYS A 1 98 ? -1.404 5.972 -1.686 1.00 59.94 98 CYS A O 1
ATOM 791 N N . LEU A 1 99 ? 0.670 6.423 -0.958 1.00 63.12 99 LEU A N 1
ATOM 792 C CA . LEU A 1 99 ? 0.294 6.593 0.446 1.00 63.12 99 LEU A CA 1
ATOM 793 C C . LEU A 1 99 ? -0.603 7.815 0.646 1.00 63.12 99 LEU A C 1
ATOM 795 O O . LEU A 1 99 ? -1.566 7.724 1.398 1.00 63.12 99 LEU A O 1
ATOM 799 N N . LEU A 1 100 ? -0.360 8.919 -0.065 1.00 64.19 100 LEU A N 1
ATOM 800 C CA . LEU A 1 100 ? -1.234 10.092 -0.044 1.00 64.19 100 LEU A CA 1
ATOM 801 C C . LEU A 1 100 ? -2.628 9.765 -0.599 1.00 64.19 100 LEU A C 1
ATOM 803 O O . LEU A 1 100 ? -3.634 10.162 -0.015 1.00 64.19 100 LEU A O 1
ATOM 807 N N . MET A 1 101 ? -2.707 8.993 -1.685 1.00 61.94 101 MET A N 1
ATOM 808 C CA . MET A 1 101 ? -3.986 8.512 -2.224 1.00 61.94 101 MET A CA 1
ATOM 809 C C . MET A 1 101 ? -4.707 7.587 -1.236 1.00 61.94 101 MET A C 1
ATOM 811 O O . MET A 1 101 ? -5.911 7.726 -1.033 1.00 61.94 101 MET A O 1
ATOM 815 N N . ILE A 1 102 ? -3.980 6.683 -0.575 1.00 65.88 102 ILE A N 1
ATOM 816 C CA . ILE A 1 102 ? -4.509 5.838 0.507 1.00 65.88 102 ILE A CA 1
ATOM 817 C C . ILE A 1 102 ? -5.039 6.700 1.656 1.00 65.88 102 ILE A C 1
ATOM 819 O O . ILE A 1 102 ? -6.120 6.427 2.173 1.00 65.88 102 ILE A O 1
ATOM 823 N N . PHE A 1 103 ? -4.314 7.756 2.017 1.00 63.78 103 PHE A N 1
ATOM 824 C CA . PHE A 1 103 ? -4.695 8.680 3.072 1.00 63.78 103 PHE A CA 1
ATOM 825 C C . PHE A 1 103 ? -6.020 9.371 2.752 1.00 63.78 103 PHE A C 1
AT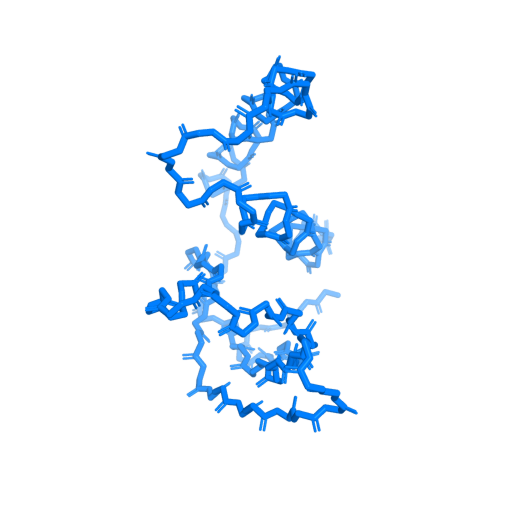OM 827 O O . PHE A 1 103 ? -6.975 9.256 3.512 1.00 63.78 103 PHE A O 1
ATOM 834 N N . ILE A 1 104 ? -6.135 9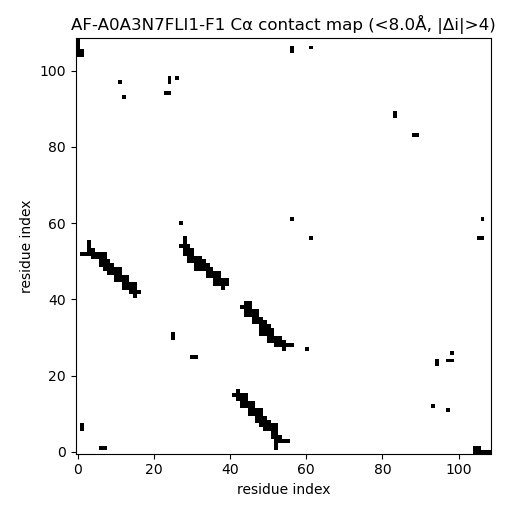.951 1.554 1.00 61.69 104 ILE A N 1
ATOM 835 C CA . ILE A 1 104 ? -7.367 10.587 1.060 1.00 61.69 104 ILE A CA 1
ATOM 836 C C . ILE A 1 104 ? -8.547 9.600 1.037 1.00 61.69 104 ILE A C 1
ATOM 838 O O . ILE A 1 104 ? -9.680 9.975 1.341 1.00 61.69 104 ILE A O 1
ATOM 842 N N . LEU A 1 105 ? -8.303 8.332 0.689 1.00 62.41 105 LEU A N 1
ATOM 843 C CA . LEU A 1 105 ? -9.338 7.292 0.657 1.00 62.41 105 LEU A CA 1
ATOM 844 C C . LEU A 1 105 ? -9.803 6.846 2.054 1.00 62.41 105 LEU A C 1
ATOM 846 O O . LEU A 1 105 ? -10.910 6.301 2.174 1.00 62.41 105 LEU A O 1
ATOM 850 N N . LEU A 1 106 ? -8.983 7.065 3.086 1.00 63.56 106 LEU A N 1
ATOM 851 C CA . LEU A 1 106 ? -9.259 6.703 4.477 1.00 63.56 106 LEU A CA 1
ATOM 852 C C . LEU A 1 106 ? -9.779 7.873 5.333 1.00 63.56 106 LEU A C 1
ATOM 854 O O . LEU A 1 106 ? -10.515 7.597 6.272 1.00 63.56 106 LEU A O 1
ATOM 858 N N . GLU A 1 107 ? -9.450 9.132 5.016 1.00 57.16 107 GLU A N 1
ATOM 859 C CA . GLU A 1 107 ? -9.687 10.301 5.893 1.00 57.16 107 GLU A CA 1
ATOM 860 C C . GLU A 1 107 ? -11.071 10.971 5.789 1.00 57.16 107 GLU A C 1
ATOM 862 O O . GLU A 1 107 ? -11.390 11.808 6.625 1.00 57.16 107 GLU A O 1
ATOM 867 N N . LYS A 1 108 ? -11.903 10.655 4.787 1.00 48.09 108 LYS A N 1
ATOM 868 C CA . LYS A 1 108 ? -13.262 11.228 4.687 1.00 48.09 108 LYS A CA 1
ATOM 869 C C . LYS A 1 108 ? -14.317 10.322 5.328 1.00 48.09 108 LYS A C 1
ATOM 871 O O . LYS A 1 108 ? -15.038 9.642 4.593 1.00 48.09 108 LYS A O 1
ATOM 876 N N . GLU A 1 109 ? -14.371 10.322 6.659 1.00 43.59 109 GLU A N 1
ATOM 877 C CA . GLU A 1 109 ? -15.625 10.179 7.427 1.00 43.59 109 GLU A CA 1
ATOM 878 C C . GLU A 1 109 ? -16.177 11.567 7.763 1.00 43.59 109 GLU A C 1
ATOM 880 O O . GLU A 1 109 ? -15.365 12.451 8.122 1.00 43.59 109 GLU A O 1
#

Solvent-accessible surface area (backbone atoms only — not comparable to full-atom values): 6667 Å² total; per-residue (Å²): 110,74,49,85,71,33,72,50,74,48,79,44,82,40,58,61,86,58,87,58,80,84,80,69,83,81,47,96,38,45,43,83,74,49,75,47,82,44,73,88,50,93,63,41,34,34,30,43,36,36,29,30,28,78,44,80,89,43,73,68,58,53,51,56,47,52,50,53,52,50,54,45,63,76,42,42,66,65,66,72,70,53,82,88,76,91,65,85,62,82,51,52,64,59,41,50,53,49,49,50,52,51,45,63,48,64,66,66,122

pLDDT: mean 74.87, std 15.51, range [39.53, 93.0]

Nearest PDB structures (foldseek):
  3hj3-assembly2_C  TM=4.664E-01  e=2.961E+00  Cryptosporidium hominis
  2lqj-assembly1_A  TM=5.917E-01  e=5.841E+00  Mycobacterium tuberculosis
  1u8s-assembly1_B  TM=4.487E-01  e=4.289E+00  Vibrio cholerae

Secondary structure (DSSP, 8-state):
-PPTT-EEEEEEEEETT------PPPBTTEEEEEEEEE-SSSSEEEEEEEEEE-S---HHHHHHHHHHHHHHHHHHHHHHSS---SSSTTHHHHHHHHHHHHHHHHH--

Mean predicted aligned error: 9.05 Å

Sequence (109 aa):
MLVMGGRLVCFYPVLREDDVENHFPEHPCLKLIVSSEQIPSSRFSRVLLTIVKTVSYTDKIAEAAKIKHQEFKENYVKWTLRPQKSEPGHCALMTAFCLLMIFILLEKE

Foldseek 3Di:
DADAFRKDKDKQKDFPVPPDDPPAQDAPQKAWDDWDWDDPDPGMIIITTIIGGHDADDVVSVVVVVVVVVVCVVCVVVLVPDDDDDDPSVVVVSSVVVVVVVCVVRPDD

Radius of gyration: 15.11 Å; Cα contacts (8 Å, |Δi|>4): 122; chains: 1; bounding box: 39×30×39 Å